Protein AF-A0A1G8JK35-F1 (afdb_monomer)

Solvent-accessible surface area (backbone atoms only — not comparable to full-atom values): 10367 Å² total; per-residue (Å²): 132,90,87,66,96,66,84,54,62,30,37,44,50,57,54,53,54,32,49,70,36,76,73,40,31,54,50,47,53,53,50,51,49,50,37,54,74,71,67,52,49,62,42,67,63,66,72,74,56,62,48,68,28,50,67,39,44,75,75,65,39,51,70,62,17,51,55,31,40,52,52,49,48,52,52,36,60,75,68,64,56,46,28,39,35,24,83,42,56,49,49,42,49,37,55,68,74,49,33,47,84,71,72,53,70,84,60,48,76,35,43,48,50,60,72,66,64,69,55,55,73,71,51,55,62,52,71,70,42,89,89,66,86,84,82,83,62,96,69,45,66,86,64,50,77,71,86,68,82,77,87,70,61,70,69,46,50,58,45,36,74,70,51,73,67,58,78,85,71,88,81,129

Nearest PDB structures (foldseek):
  5c2d-assembly1_A  TM=5.747E-01  e=3.158E+00  Lederbergvirus Sf6
  5c10-assembly1_A  TM=5.741E-01  e=3.158E+00  Lederbergvirus Sf6
  5c15-assembly1_A  TM=5.736E-01  e=4.864E+00  Lederbergvirus Sf6
  2qjw-assembly2_C  TM=4.057E-01  e=2.792E+00  Xanthomonas campestris pv. campestris

Radius of gyration: 17.37 Å; Cα contacts (8 Å, |Δi|>4): 198; chains: 1; bounding box: 56×33×42 Å

Sequence (172 aa):
MNKNDETFEYLFFVGAMGSYDKRSQKIAQSFAKLLNEAGVKFAIFGNKEKNSGDTPRRIGNEFLYQELAASNISEFQKHNVKKIVTIDPHAYNTFKNEYPEFGLEDVEEYHHTEFLAVYDSPRDIFEAIPGLNITEMERNRQDDMCCGAGEDIAEILERSVVGDRQPLVEAE

Foldseek 3Di:
DDPDPDQAQEEEQCALCCFPPPVNVVVSVVLVVVCVVVVHGYDYPQLQRFHLLLVCVVVPVVVVSLVNLLSVLVVCVVSVAQEYEYQQLSSQCCLPPPSVVVPDPNHHYYYSCRVVQPFCVVVVVQVPDPPRDDDDDPQGRNSDRDPRDDDDPPVSNVCRVVSPTDDSDPDD

InterPro domains:
  IPR004017 Cysteine-rich domain [PF02754] (12-95)
  IPR004017 Cysteine-rich domain [PF02754] (119-151)

Organism: NCBI:txid930129

Secondary structure (DSSP, 8-state):
--------SEEEE-HHHHHH-HHHHHHHHHHHHHHHHTT--EE--GGGPPP-SHHHHHTT-HHHHHHHHHHHHHHHHHTT--EEEES-HHHHHIIIIIGGGGT--S-EEEEHHHHTT--HHHHHHHHTSTT------SS-GGGPPP----S-HHHHHHHHHHT-PPPS----

Mean predicted aligned error: 9.36 Å

pLDDT: mean 79.27, std 17.81, range [28.11, 95.25]

Structure (mmCIF, N/CA/C/O backbone):
data_AF-A0A1G8JK35-F1
#
_entry.id   AF-A0A1G8JK35-F1
#
loop_
_atom_site.group_PDB
_atom_site.id
_atom_site.type_symbol
_atom_site.label_atom_id
_atom_site.label_alt_id
_atom_site.label_comp_id
_atom_site.label_asym_id
_atom_site.label_entity_id
_atom_site.label_seq_id
_atom_site.pdbx_PDB_ins_code
_atom_site.Cartn_x
_atom_site.Cartn_y
_atom_site.Cartn_z
_atom_site.occupancy
_atom_site.B_iso_or_equiv
_atom_site.auth_seq_id
_atom_site.auth_comp_id
_atom_site.auth_asym_id
_atom_site.auth_atom_id
_atom_site.pdbx_PDB_model_num
ATOM 1 N N . MET A 1 1 ? 13.720 5.398 15.586 1.00 41.59 1 MET A N 1
ATOM 2 C CA . MET A 1 1 ? 13.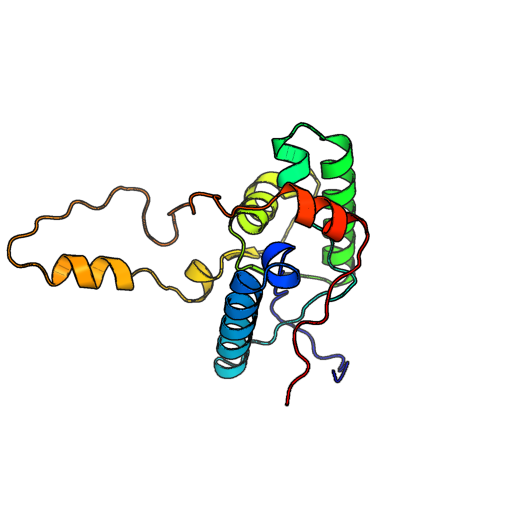267 4.027 15.263 1.00 41.59 1 MET A CA 1
ATOM 3 C C . MET A 1 1 ? 14.385 3.035 15.531 1.00 41.59 1 MET A C 1
ATOM 5 O O . MET A 1 1 ? 15.440 3.161 14.917 1.00 41.59 1 MET A O 1
ATOM 9 N N . ASN A 1 2 ? 14.161 2.061 16.414 1.00 36.06 2 ASN A N 1
ATOM 10 C CA . ASN A 1 2 ? 15.044 0.902 16.529 1.00 36.06 2 ASN A CA 1
ATOM 11 C C . ASN A 1 2 ? 14.925 0.074 15.243 1.00 36.06 2 ASN A C 1
ATOM 13 O O . ASN A 1 2 ? 13.849 -0.419 14.919 1.00 36.06 2 ASN A O 1
ATOM 17 N N . LYS A 1 3 ? 16.023 -0.021 14.490 1.00 44.88 3 LYS A N 1
ATOM 18 C CA . LYS A 1 3 ? 16.187 -0.976 13.391 1.00 44.88 3 LYS A CA 1
ATOM 19 C C . LYS A 1 3 ? 16.578 -2.311 14.016 1.00 44.88 3 LYS A C 1
ATOM 21 O O . LYS A 1 3 ? 17.764 -2.597 14.123 1.00 44.88 3 LYS A O 1
ATOM 26 N N . ASN A 1 4 ? 15.602 -3.067 14.501 1.00 41.84 4 ASN A N 1
ATOM 27 C CA . ASN A 1 4 ? 15.850 -4.459 14.849 1.00 41.84 4 ASN A CA 1
ATOM 28 C C . ASN A 1 4 ? 15.540 -5.320 13.629 1.00 41.84 4 ASN A C 1
ATOM 30 O O . ASN A 1 4 ? 14.529 -5.100 12.963 1.00 41.84 4 ASN A O 1
ATOM 34 N N . ASP A 1 5 ? 16.417 -6.288 13.369 1.00 45.22 5 ASP A N 1
ATOM 35 C CA . ASP A 1 5 ? 16.260 -7.392 12.416 1.00 45.22 5 ASP A CA 1
ATOM 36 C C . ASP A 1 5 ? 15.126 -8.346 12.850 1.00 45.22 5 ASP A C 1
ATOM 38 O O . ASP A 1 5 ? 15.297 -9.560 12.954 1.00 45.22 5 ASP A O 1
ATOM 42 N N . GLU A 1 6 ? 13.955 -7.796 13.166 1.00 55.59 6 GLU A N 1
ATOM 43 C CA . GLU A 1 6 ? 12.740 -8.571 13.339 1.00 55.59 6 GLU A CA 1
ATOM 44 C C . GLU A 1 6 ? 12.150 -8.833 11.958 1.00 55.59 6 GLU A C 1
ATOM 46 O O . GLU A 1 6 ? 11.875 -7.917 11.179 1.00 55.59 6 GLU A O 1
ATOM 51 N N . THR A 1 7 ? 11.972 -10.112 11.643 1.00 75.38 7 THR A N 1
ATOM 52 C CA . THR A 1 7 ? 11.226 -10.534 10.466 1.00 75.38 7 THR A CA 1
ATOM 53 C C . THR A 1 7 ? 9.800 -9.990 10.576 1.00 75.38 7 THR A C 1
ATOM 55 O O . THR A 1 7 ? 9.053 -10.339 11.493 1.00 75.38 7 THR A O 1
ATOM 58 N N . PHE A 1 8 ? 9.436 -9.087 9.665 1.00 88.62 8 PHE A N 1
ATOM 59 C CA . PHE A 1 8 ? 8.074 -8.575 9.554 1.00 88.62 8 PHE A CA 1
ATOM 60 C C . PHE A 1 8 ? 7.212 -9.564 8.764 1.00 88.62 8 PHE A C 1
ATOM 62 O O . PHE A 1 8 ? 7.711 -10.276 7.894 1.00 88.62 8 PHE A O 1
ATOM 69 N N . GLU A 1 9 ? 5.919 -9.610 9.071 1.00 90.81 9 GLU A N 1
ATOM 70 C CA . GLU A 1 9 ? 4.951 -10.416 8.324 1.00 90.81 9 GLU A CA 1
ATOM 71 C C . GLU A 1 9 ? 4.321 -9.603 7.185 1.00 90.81 9 GLU A C 1
ATOM 73 O O . GLU A 1 9 ? 4.161 -10.115 6.079 1.00 90.81 9 GLU A O 1
ATOM 78 N N . TYR A 1 10 ? 4.022 -8.325 7.438 1.00 94.38 10 TYR A N 1
ATOM 79 C CA . TYR A 1 10 ? 3.379 -7.430 6.474 1.00 94.38 10 TYR A CA 1
ATOM 80 C C . TYR A 1 10 ? 4.267 -6.238 6.131 1.00 94.38 10 TYR A C 1
ATOM 82 O O . TYR A 1 10 ? 4.825 -5.582 7.011 1.00 94.38 10 TYR A O 1
ATOM 90 N N . LEU A 1 11 ? 4.357 -5.894 4.852 1.00 95.19 11 LEU A N 1
ATOM 91 C CA . LEU A 1 11 ? 4.783 -4.563 4.442 1.00 95.19 11 LEU A CA 1
ATOM 92 C C . LEU A 1 11 ? 3.559 -3.644 4.471 1.00 95.19 11 LEU A C 1
ATOM 94 O O . LEU A 1 11 ? 2.635 -3.828 3.682 1.00 95.19 11 LEU A O 1
ATOM 98 N N . PHE A 1 12 ? 3.553 -2.640 5.345 1.00 95.25 12 PHE A N 1
ATOM 99 C CA . PHE A 1 12 ? 2.578 -1.559 5.257 1.00 95.25 12 PHE A CA 1
ATOM 100 C C . PHE A 1 12 ? 3.064 -0.537 4.223 1.00 95.25 12 PHE A C 1
ATOM 102 O O . PHE A 1 12 ? 3.948 0.274 4.502 1.00 95.25 12 PHE A O 1
ATOM 109 N N . PHE A 1 13 ? 2.489 -0.590 3.020 1.00 93.75 13 PHE A N 1
ATOM 110 C CA . PHE A 1 13 ? 2.747 0.385 1.967 1.00 93.75 13 PHE A CA 1
ATOM 111 C C . PHE A 1 13 ? 1.906 1.637 2.226 1.00 93.75 13 PHE A C 1
ATOM 113 O O . PHE A 1 13 ? 0.685 1.648 2.030 1.00 93.75 13 PHE A O 1
ATOM 120 N N . VAL A 1 14 ? 2.570 2.688 2.701 1.00 90.69 14 VAL A N 1
ATOM 121 C CA . VAL A 1 14 ? 1.918 3.920 3.170 1.00 90.69 14 VAL A CA 1
ATOM 122 C C . VAL A 1 14 ? 1.354 4.727 2.000 1.00 90.69 14 VAL A C 1
ATOM 124 O O . VAL A 1 14 ? 0.324 5.392 2.130 1.00 90.69 14 VAL A O 1
ATOM 127 N N . GLY A 1 15 ? 2.029 4.665 0.854 1.00 86.19 15 GLY A N 1
ATOM 128 C CA . GLY A 1 15 ? 1.685 5.428 -0.329 1.00 86.19 15 GLY A CA 1
ATOM 129 C C . GLY A 1 15 ? 2.020 6.909 -0.190 1.00 86.19 15 GLY A C 1
ATOM 130 O O . GLY A 1 15 ? 2.424 7.421 0.863 1.00 86.19 15 GLY A O 1
ATOM 131 N N . ALA A 1 16 ? 1.857 7.619 -1.301 1.00 80.62 16 ALA A N 1
ATOM 132 C CA . ALA A 1 16 ? 2.164 9.036 -1.359 1.00 80.62 16 ALA A CA 1
ATOM 133 C C . ALA A 1 16 ? 1.182 9.856 -0.507 1.00 80.62 16 ALA A C 1
ATOM 135 O O . ALA A 1 16 ? 1.610 10.664 0.313 1.00 80.62 16 ALA A O 1
ATOM 136 N N . MET A 1 17 ? -0.122 9.580 -0.602 1.00 78.12 17 MET A N 1
ATOM 137 C CA . MET A 1 17 ? -1.139 10.272 0.202 1.00 78.12 17 MET A CA 1
ATOM 138 C C . MET A 1 17 ? -0.887 10.100 1.698 1.00 78.12 17 MET A C 1
ATOM 140 O O . MET A 1 17 ? -0.773 11.086 2.423 1.00 78.12 17 MET A O 1
ATOM 144 N N . GLY A 1 18 ? -0.688 8.860 2.155 1.00 78.38 18 GLY A N 1
ATOM 145 C CA . GLY A 1 18 ? -0.383 8.568 3.556 1.00 78.38 18 GLY A CA 1
ATOM 146 C C . GLY A 1 18 ? 0.905 9.226 4.063 1.00 78.38 18 GLY A C 1
ATOM 147 O O . GLY A 1 18 ? 1.049 9.395 5.270 1.00 78.38 18 GLY A O 1
ATOM 148 N N . SER A 1 19 ? 1.811 9.628 3.163 1.00 80.50 19 SER A N 1
ATOM 149 C CA . SER A 1 19 ? 3.089 10.269 3.497 1.00 80.50 19 SER A CA 1
ATOM 150 C C . SER A 1 19 ? 3.062 11.798 3.413 1.00 80.50 19 SER A C 1
ATOM 152 O O . SER A 1 19 ? 3.757 12.449 4.190 1.00 80.50 19 SER A O 1
ATOM 154 N N . TYR A 1 20 ? 2.282 12.388 2.503 1.00 78.44 20 TYR A N 1
ATOM 155 C CA . TYR A 1 20 ? 2.339 13.823 2.181 1.00 78.44 20 TYR A CA 1
ATOM 156 C C . TYR A 1 20 ? 1.084 14.607 2.568 1.00 78.44 20 TYR A C 1
ATOM 158 O O . TYR A 1 20 ? 1.193 15.772 2.954 1.00 78.44 20 TYR A O 1
ATOM 166 N N . ASP A 1 21 ? -0.096 13.990 2.486 1.00 82.88 21 ASP A N 1
ATOM 167 C CA . ASP A 1 21 ? -1.359 14.662 2.779 1.00 82.88 21 ASP A CA 1
ATOM 168 C C . ASP A 1 21 ? -1.696 14.572 4.274 1.00 82.88 21 ASP A C 1
ATOM 170 O O . ASP A 1 21 ? -1.851 13.490 4.839 1.00 82.88 21 ASP A O 1
ATOM 174 N N . LYS A 1 22 ? -1.879 15.721 4.935 1.00 80.44 22 LYS A N 1
ATOM 175 C CA . LYS A 1 22 ? -2.120 15.795 6.389 1.00 80.44 22 LYS A CA 1
ATOM 176 C C . LYS A 1 22 ? -3.361 15.025 6.837 1.00 80.44 22 LYS A C 1
ATOM 178 O O . LYS A 1 22 ? -3.409 14.558 7.978 1.00 80.44 22 LYS A O 1
ATOM 183 N N . ARG A 1 23 ? -4.395 14.931 5.994 1.00 81.50 23 ARG A N 1
ATOM 184 C CA . ARG A 1 23 ? -5.611 14.178 6.327 1.00 81.50 23 ARG A CA 1
ATOM 185 C C . ARG A 1 23 ? -5.322 12.678 6.290 1.00 81.50 23 ARG A C 1
ATOM 187 O O . ARG A 1 23 ? -5.641 11.976 7.248 1.00 81.50 23 ARG A O 1
ATOM 194 N N . SER A 1 24 ? -4.657 12.220 5.240 1.00 82.94 24 SER A N 1
ATOM 195 C CA . SER A 1 24 ? -4.278 10.826 5.013 1.00 82.94 24 SER A CA 1
ATOM 196 C C . SER A 1 24 ? -3.208 10.338 5.992 1.00 82.94 24 SER A C 1
ATOM 198 O O . SER A 1 24 ? -3.285 9.206 6.464 1.00 82.94 24 SER A O 1
ATOM 200 N N . GLN A 1 25 ? -2.282 11.202 6.416 1.00 87.19 25 GLN A N 1
ATOM 201 C CA . GLN A 1 25 ? -1.310 10.907 7.475 1.00 87.19 25 GLN A CA 1
ATOM 202 C C . GLN A 1 25 ? -1.993 10.479 8.783 1.00 87.19 25 GLN A C 1
ATOM 204 O O . GLN A 1 25 ? -1.547 9.537 9.437 1.00 87.19 25 GLN A O 1
ATOM 209 N N . LYS A 1 26 ? -3.110 11.118 9.165 1.00 88.81 26 LYS A N 1
ATOM 210 C CA . LYS A 1 26 ? -3.874 10.730 10.368 1.00 88.81 26 LYS A CA 1
ATOM 211 C C . LYS A 1 26 ? -4.488 9.338 10.231 1.00 88.81 26 LYS A C 1
ATOM 213 O O . LYS A 1 26 ? -4.549 8.602 11.217 1.00 88.81 26 LYS A O 1
ATOM 218 N N . ILE A 1 27 ? -4.917 8.970 9.022 1.00 88.12 27 ILE A N 1
ATOM 219 C CA . ILE A 1 27 ? -5.455 7.639 8.719 1.00 88.12 27 ILE A CA 1
ATOM 220 C C . ILE A 1 27 ? -4.329 6.607 8.815 1.00 88.12 27 ILE A C 1
ATOM 222 O O . ILE A 1 27 ? -4.472 5.633 9.549 1.00 88.12 27 ILE A O 1
ATOM 226 N N . ALA A 1 28 ? -3.179 6.864 8.183 1.00 90.69 28 ALA A N 1
ATOM 227 C CA . ALA A 1 28 ? -2.008 5.989 8.249 1.00 90.69 28 ALA A CA 1
ATOM 228 C C . ALA A 1 28 ? -1.522 5.766 9.691 1.00 90.69 28 ALA A C 1
ATOM 230 O O . ALA A 1 28 ? -1.257 4.634 10.088 1.00 90.69 28 ALA A O 1
ATOM 231 N N . GLN A 1 29 ? -1.468 6.825 10.506 1.00 92.06 29 GLN A N 1
ATOM 232 C CA . GLN A 1 29 ? -1.112 6.725 11.925 1.00 92.06 29 GLN A CA 1
ATOM 233 C C . GLN A 1 29 ? -2.137 5.917 12.728 1.00 92.06 29 GLN A C 1
ATOM 235 O O . GLN A 1 29 ? -1.756 5.109 13.572 1.00 92.06 29 GLN A O 1
ATOM 240 N N . SER A 1 30 ? -3.432 6.126 12.482 1.00 92.50 30 SER A N 1
ATOM 241 C CA . SER A 1 30 ? -4.499 5.370 13.151 1.00 92.50 30 SER A CA 1
ATOM 242 C C . SER A 1 30 ? -4.429 3.891 12.785 1.00 92.50 30 SER A C 1
ATOM 244 O O . SER A 1 30 ? -4.508 3.037 13.663 1.00 92.50 30 SER A O 1
ATOM 246 N N . PHE A 1 31 ? -4.189 3.587 11.511 1.00 92.44 31 PHE A N 1
ATOM 247 C CA . PHE A 1 31 ? -4.026 2.219 11.046 1.00 92.44 31 PHE A CA 1
ATOM 248 C C . PHE A 1 31 ? -2.784 1.551 11.648 1.00 92.44 31 PHE A C 1
ATOM 250 O O . PHE A 1 31 ? -2.889 0.460 12.196 1.00 92.44 31 PHE A O 1
ATOM 257 N N . ALA A 1 32 ? -1.634 2.232 11.667 1.00 93.38 32 ALA A N 1
ATOM 258 C CA . ALA A 1 32 ? -0.420 1.718 12.306 1.00 93.38 32 ALA A CA 1
ATOM 259 C C . ALA A 1 32 ? -0.617 1.428 13.807 1.00 93.38 32 ALA A C 1
ATOM 261 O O . ALA A 1 32 ? -0.116 0.425 14.312 1.00 93.38 32 ALA A O 1
ATOM 262 N N . LYS A 1 33 ? -1.385 2.269 14.519 1.00 93.12 33 LYS A N 1
ATOM 263 C CA . LYS A 1 33 ? -1.763 2.018 15.920 1.00 93.12 33 LYS A CA 1
ATOM 264 C C . LYS A 1 33 ? -2.612 0.756 16.063 1.00 93.12 33 LYS A C 1
ATOM 266 O O . LYS A 1 33 ? -2.339 -0.036 16.958 1.00 93.12 33 LYS A O 1
ATOM 271 N N . LEU A 1 34 ? -3.593 0.552 15.180 1.00 92.06 34 LEU A N 1
ATOM 272 C CA . LEU A 1 34 ? -4.419 -0.660 15.174 1.00 92.06 34 LEU A CA 1
ATOM 273 C C . LEU A 1 34 ? -3.579 -1.914 14.916 1.00 92.06 34 LEU A C 1
ATOM 275 O O . LEU A 1 34 ? -3.732 -2.895 15.635 1.00 92.06 34 LEU A O 1
ATOM 279 N N . LEU A 1 35 ? -2.663 -1.868 13.944 1.00 89.38 35 LEU A N 1
ATOM 280 C CA . LEU A 1 35 ? -1.748 -2.978 13.669 1.00 89.38 35 LEU A CA 1
ATOM 281 C C . LEU A 1 35 ? -0.883 -3.312 14.890 1.00 89.38 35 LEU A C 1
ATOM 283 O O . LEU A 1 35 ? -0.747 -4.481 15.244 1.00 89.38 35 LEU A O 1
ATOM 287 N N . ASN A 1 36 ? -0.335 -2.290 15.552 1.00 89.88 36 ASN A N 1
ATOM 288 C CA . ASN A 1 36 ? 0.489 -2.467 16.744 1.00 89.88 36 ASN A CA 1
ATOM 289 C C . ASN A 1 36 ? -0.306 -3.059 17.919 1.00 89.88 36 ASN A C 1
ATOM 291 O O . ASN A 1 36 ? 0.175 -3.979 18.574 1.00 89.88 36 ASN A O 1
ATOM 295 N N . GLU A 1 37 ? -1.524 -2.569 18.164 1.00 91.19 37 GLU A N 1
ATOM 296 C CA . GLU A 1 37 ? -2.405 -3.091 19.219 1.00 91.19 37 GLU A CA 1
ATOM 297 C C . GLU A 1 37 ? -2.844 -4.536 18.935 1.00 91.19 37 GLU A C 1
ATOM 299 O O . GLU A 1 37 ? -2.900 -5.367 19.837 1.00 91.19 37 GLU A O 1
ATOM 304 N N . ALA A 1 38 ? -3.082 -4.869 17.664 1.00 88.44 38 ALA A N 1
ATOM 305 C CA . ALA A 1 38 ? -3.392 -6.227 17.225 1.00 88.44 38 ALA A CA 1
ATOM 306 C C . ALA A 1 38 ? -2.171 -7.172 17.238 1.00 88.44 38 ALA A C 1
ATOM 308 O O . ALA A 1 38 ? -2.307 -8.351 16.910 1.00 88.44 38 ALA A O 1
ATOM 309 N N . GLY A 1 39 ? -0.977 -6.681 17.594 1.00 87.81 39 GLY A N 1
ATOM 310 C CA . GLY A 1 39 ? 0.257 -7.469 17.616 1.00 87.81 39 GLY A CA 1
ATOM 311 C C . GLY A 1 39 ? 0.763 -7.876 16.228 1.00 87.81 39 GLY A C 1
ATOM 312 O O . GLY A 1 39 ? 1.563 -8.808 16.115 1.00 87.81 39 GLY A O 1
ATOM 313 N N . VAL A 1 40 ? 0.309 -7.200 15.169 1.00 90.81 40 VAL A N 1
ATOM 314 C CA . VAL A 1 40 ? 0.734 -7.467 13.792 1.00 90.81 40 VAL A CA 1
ATOM 315 C C . VAL A 1 40 ? 2.154 -6.946 13.598 1.00 90.81 40 VAL A C 1
ATOM 317 O O . VAL A 1 40 ? 2.433 -5.764 13.796 1.00 90.81 40 VAL A O 1
ATOM 320 N N . LYS A 1 41 ? 3.066 -7.818 13.163 1.00 91.56 41 LYS A N 1
ATOM 321 C CA . LYS A 1 41 ? 4.446 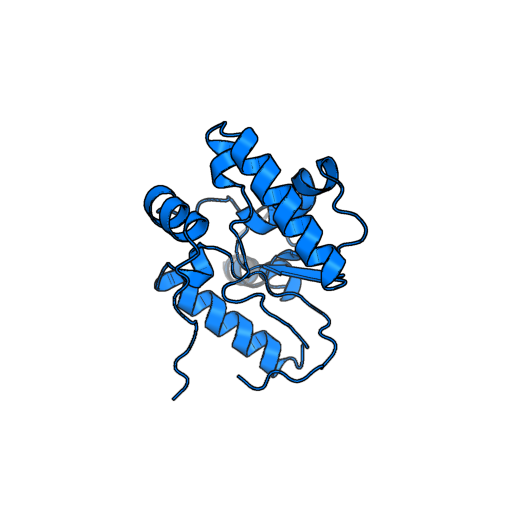-7.434 12.843 1.00 91.56 41 LYS A CA 1
ATOM 322 C C . LYS A 1 41 ? 4.507 -6.851 11.439 1.00 91.56 41 LYS A C 1
ATOM 324 O O . LYS A 1 41 ? 4.457 -7.599 10.461 1.00 91.56 41 LYS A O 1
ATOM 329 N N . PHE A 1 42 ? 4.640 -5.533 11.333 1.00 92.81 42 PHE A N 1
ATOM 330 C CA . PHE A 1 42 ? 4.729 -4.850 10.046 1.00 92.81 42 PHE A CA 1
ATOM 331 C C . PHE A 1 42 ? 6.007 -4.019 9.898 1.00 92.81 42 PHE A C 1
ATOM 333 O O . PHE A 1 42 ? 6.577 -3.540 10.877 1.00 92.81 42 PHE A O 1
ATOM 340 N N . ALA A 1 43 ? 6.437 -3.830 8.652 1.00 93.56 43 ALA A N 1
ATOM 341 C CA . ALA A 1 43 ? 7.503 -2.910 8.275 1.00 93.56 43 ALA A CA 1
ATOM 342 C C . ALA A 1 43 ? 6.973 -1.812 7.347 1.00 93.56 43 ALA A C 1
ATOM 344 O O . ALA A 1 43 ? 5.940 -1.969 6.704 1.00 93.56 43 ALA A O 1
ATOM 345 N N . ILE A 1 44 ? 7.717 -0.710 7.258 1.00 92.50 44 ILE A N 1
ATOM 346 C CA . ILE A 1 44 ? 7.529 0.341 6.255 1.00 92.50 44 ILE A CA 1
ATOM 347 C C . ILE A 1 44 ? 8.862 0.579 5.547 1.00 92.50 44 ILE A C 1
ATOM 349 O O . ILE A 1 44 ? 9.929 0.458 6.154 1.00 92.50 44 ILE A O 1
ATOM 353 N N . PHE A 1 45 ? 8.824 0.973 4.279 1.00 87.38 45 PHE A N 1
ATOM 354 C CA . PHE A 1 45 ? 10.044 1.295 3.532 1.00 87.38 45 PHE A CA 1
ATOM 355 C C . PHE A 1 45 ? 10.608 2.690 3.840 1.00 87.38 45 PHE A C 1
ATOM 357 O O . PHE A 1 45 ? 11.770 2.975 3.527 1.00 87.38 45 PHE A O 1
ATOM 364 N N . GLY A 1 46 ? 9.825 3.559 4.486 1.00 85.12 46 GLY A N 1
ATOM 365 C CA . GLY A 1 46 ? 10.236 4.927 4.801 1.00 85.12 46 GLY A CA 1
ATOM 366 C C . GLY A 1 46 ? 10.664 5.676 3.537 1.00 85.12 46 GLY A C 1
ATOM 367 O O . GLY A 1 46 ? 9.976 5.628 2.522 1.00 85.12 46 GLY A O 1
ATOM 368 N N . ASN A 1 47 ? 11.836 6.314 3.566 1.00 80.94 47 ASN A N 1
ATOM 369 C CA . ASN A 1 47 ? 12.348 7.109 2.438 1.00 80.94 47 ASN A CA 1
ATOM 370 C C . ASN A 1 47 ? 12.667 6.288 1.177 1.00 80.94 47 ASN A C 1
ATOM 372 O O . ASN A 1 47 ? 12.914 6.868 0.126 1.00 80.94 47 ASN A O 1
ATOM 376 N N . LYS A 1 48 ? 12.699 4.953 1.265 1.00 81.81 48 LYS A N 1
ATOM 377 C CA . LYS A 1 48 ? 12.908 4.091 0.095 1.00 81.81 48 LYS A CA 1
ATOM 378 C C . LYS A 1 48 ? 11.622 3.791 -0.673 1.00 81.81 48 LYS A C 1
ATOM 380 O O . LYS A 1 48 ? 11.697 3.273 -1.782 1.00 81.81 48 LYS A O 1
ATOM 385 N N . GLU A 1 49 ? 10.459 4.062 -0.085 1.00 86.44 49 GLU A N 1
ATOM 386 C CA . GLU A 1 49 ? 9.179 3.744 -0.706 1.00 86.44 49 GLU A CA 1
ATOM 387 C C . GLU A 1 49 ? 8.906 4.714 -1.864 1.00 86.44 49 GLU A C 1
ATOM 389 O O . GLU A 1 49 ? 8.743 5.923 -1.661 1.00 86.44 49 GLU A O 1
ATOM 394 N N . LYS A 1 50 ? 8.833 4.191 -3.089 1.00 87.75 50 LYS A N 1
ATOM 395 C CA . LYS A 1 50 ? 8.459 4.982 -4.266 1.00 87.75 50 LYS A CA 1
ATOM 396 C C . LYS A 1 50 ? 6.942 5.012 -4.441 1.00 87.75 50 LYS A C 1
ATOM 398 O O . LYS A 1 50 ? 6.207 4.306 -3.756 1.00 87.75 50 LYS A O 1
ATOM 403 N N . ASN A 1 51 ? 6.467 5.864 -5.347 1.00 88.62 51 ASN A N 1
ATOM 404 C CA . ASN A 1 51 ? 5.065 5.870 -5.762 1.00 88.62 51 ASN A CA 1
ATOM 405 C C . ASN A 1 51 ? 4.675 4.500 -6.359 1.00 88.62 51 ASN A C 1
ATOM 407 O O . ASN A 1 51 ? 5.519 3.840 -6.966 1.00 88.62 51 ASN A O 1
ATOM 411 N N . SER A 1 52 ? 3.412 4.085 -6.213 1.00 89.88 52 SER A N 1
ATOM 412 C CA .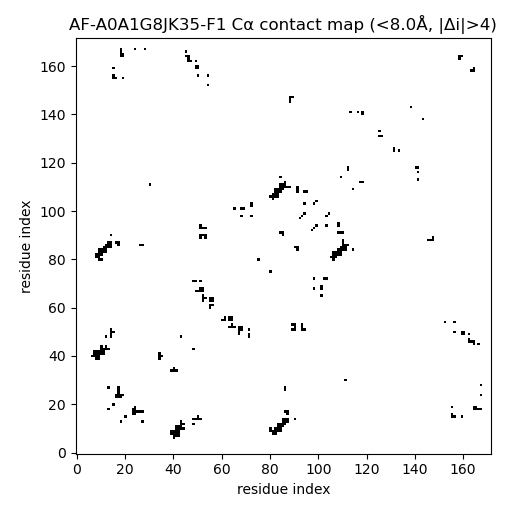 SER A 1 52 ? 2.891 2.847 -6.818 1.00 89.88 52 SER A CA 1
ATOM 413 C C . SER A 1 52 ? 2.899 2.894 -8.351 1.00 89.88 52 SER A C 1
ATOM 415 O O . SER A 1 52 ? 2.961 1.853 -8.998 1.00 89.88 52 SER A O 1
ATOM 417 N N . GLY A 1 53 ? 2.878 4.089 -8.941 1.00 89.94 53 GLY A N 1
ATOM 418 C CA . GLY A 1 53 ? 2.843 4.288 -10.385 1.00 89.94 53 GLY A CA 1
ATOM 419 C C . GLY A 1 53 ? 1.430 4.386 -10.968 1.00 89.94 53 GLY A C 1
ATOM 420 O O . GLY A 1 53 ? 1.319 4.622 -12.170 1.00 89.94 53 GLY A O 1
ATOM 421 N N . ASP A 1 54 ? 0.373 4.296 -10.146 1.00 89.88 54 ASP A N 1
ATOM 422 C CA . ASP A 1 54 ? -1.022 4.419 -10.605 1.00 89.88 54 ASP A CA 1
ATOM 423 C C . ASP A 1 54 ? -1.222 5.703 -11.423 1.00 89.88 54 ASP A C 1
ATOM 425 O O . ASP A 1 54 ? -1.606 5.650 -12.589 1.00 89.88 54 ASP A O 1
ATOM 429 N N . THR A 1 55 ? -0.856 6.859 -10.863 1.00 86.00 55 THR A N 1
ATOM 430 C CA . THR A 1 55 ? -1.015 8.154 -11.536 1.00 86.00 55 THR A CA 1
ATOM 431 C C . THR A 1 55 ? -0.294 8.225 -12.890 1.00 86.00 55 THR A C 1
ATOM 433 O O . THR A 1 55 ? -0.975 8.519 -13.876 1.00 86.00 55 THR A O 1
ATOM 436 N N . PRO A 1 56 ? 1.031 7.956 -12.998 1.00 87.25 56 PRO A N 1
ATOM 437 C CA . PRO A 1 56 ? 1.720 7.878 -14.285 1.00 87.25 56 PRO A CA 1
ATOM 438 C C . PRO A 1 56 ? 1.000 6.995 -15.301 1.00 87.25 56 PRO A C 1
ATOM 440 O O . PRO A 1 56 ? 0.827 7.415 -16.445 1.00 87.25 56 PRO A O 1
ATOM 443 N N . ARG A 1 57 ? 0.508 5.824 -14.880 1.00 90.06 57 ARG A N 1
ATOM 444 C CA . ARG A 1 57 ? -0.227 4.915 -15.763 1.00 90.06 57 ARG A CA 1
ATOM 445 C C . ARG A 1 57 ? -1.540 5.532 -16.250 1.00 90.06 57 ARG A C 1
ATOM 447 O O . ARG A 1 57 ? -1.816 5.504 -17.447 1.00 90.06 57 ARG A O 1
ATOM 454 N N . ARG A 1 58 ? -2.333 6.151 -15.362 1.00 89.50 58 ARG A N 1
ATOM 455 C CA . ARG A 1 58 ? -3.620 6.785 -15.729 1.00 89.50 58 ARG A CA 1
ATOM 456 C C . ARG A 1 58 ? -3.467 7.964 -16.684 1.00 89.50 58 ARG A C 1
ATOM 458 O O . ARG A 1 58 ? -4.317 8.141 -17.551 1.00 89.50 58 ARG A O 1
ATOM 465 N N . ILE A 1 59 ? -2.395 8.748 -16.565 1.00 88.75 59 ILE A N 1
ATOM 466 C CA . ILE A 1 59 ? -2.123 9.875 -17.477 1.00 88.75 59 ILE A CA 1
ATOM 467 C C . ILE A 1 59 ? -1.419 9.446 -18.778 1.00 88.75 59 ILE A C 1
ATOM 469 O O . ILE A 1 59 ? -1.057 10.298 -19.587 1.00 88.75 59 ILE A O 1
ATOM 473 N N . GLY A 1 60 ? -1.210 8.140 -18.986 1.00 90.44 60 GLY A N 1
ATOM 474 C CA . GLY A 1 60 ? -0.574 7.585 -20.182 1.00 90.44 60 GLY A CA 1
ATOM 475 C C . GLY A 1 60 ? 0.955 7.681 -20.200 1.00 90.44 60 GLY A C 1
ATOM 476 O O . GLY A 1 60 ? 1.570 7.420 -21.234 1.00 90.44 60 GLY A O 1
ATOM 477 N N . ASN A 1 61 ? 1.592 8.032 -19.079 1.00 92.69 61 ASN A N 1
ATOM 478 C CA . ASN A 1 61 ? 3.046 7.997 -18.932 1.00 92.69 61 ASN A CA 1
ATOM 479 C C . ASN A 1 61 ? 3.515 6.579 -18.578 1.00 92.69 61 ASN A C 1
ATOM 481 O O . ASN A 1 61 ? 3.962 6.290 -17.466 1.00 92.69 61 ASN A O 1
ATOM 485 N N . GLU A 1 62 ? 3.389 5.694 -19.562 1.00 93.62 62 GLU A N 1
ATOM 486 C CA . GLU A 1 62 ? 3.679 4.270 -19.419 1.00 93.62 62 GLU A CA 1
ATOM 487 C C . GLU A 1 62 ? 5.157 4.007 -19.102 1.00 93.62 62 GLU A C 1
ATOM 489 O O . GLU A 1 62 ? 5.471 3.145 -18.291 1.00 93.62 62 GLU A O 1
ATOM 494 N N . PHE A 1 63 ? 6.075 4.797 -19.669 1.00 94.44 63 PHE A N 1
ATOM 495 C CA . PHE A 1 63 ? 7.508 4.655 -19.398 1.00 94.44 63 PHE A CA 1
ATOM 496 C C . PHE A 1 63 ? 7.823 4.832 -17.905 1.00 94.44 63 PHE A C 1
ATOM 498 O O . PHE A 1 63 ? 8.451 3.968 -17.296 1.00 94.44 63 PHE A O 1
ATOM 505 N N . LEU A 1 64 ? 7.320 5.911 -17.293 1.00 90.88 64 LEU A N 1
ATOM 506 C CA . LEU A 1 64 ? 7.524 6.164 -15.867 1.00 90.88 64 LEU A CA 1
ATOM 507 C C . LEU A 1 64 ? 6.832 5.110 -14.992 1.00 90.88 64 LEU A C 1
ATOM 509 O O . LEU A 1 64 ? 7.371 4.720 -13.957 1.00 90.88 64 LEU A O 1
ATOM 513 N N . TYR A 1 65 ? 5.649 4.639 -15.397 1.00 94.00 65 TYR A N 1
ATOM 514 C CA . TYR A 1 65 ? 4.969 3.552 -14.698 1.00 94.00 65 TYR A CA 1
ATOM 515 C C . TYR A 1 65 ? 5.829 2.278 -14.665 1.00 94.00 65 TYR A C 1
ATOM 517 O O . TYR A 1 65 ? 6.031 1.714 -13.591 1.00 94.00 65 TYR A O 1
ATOM 525 N N . GLN A 1 66 ? 6.406 1.876 -15.801 1.00 94.50 66 GLN A N 1
ATOM 526 C CA . GLN A 1 66 ? 7.264 0.691 -15.894 1.00 94.50 66 GLN A CA 1
ATOM 527 C C . GLN A 1 66 ? 8.522 0.809 -15.029 1.00 94.50 66 GLN A C 1
ATOM 529 O O . GLN A 1 66 ? 8.888 -0.146 -14.343 1.00 94.50 66 GLN A O 1
ATOM 534 N N . GLU A 1 67 ? 9.161 1.983 -15.000 1.00 94.50 67 GLU A N 1
ATOM 535 C CA . GLU A 1 67 ? 10.318 2.228 -14.131 1.00 94.50 67 GLU A CA 1
ATOM 536 C C . GLU A 1 67 ? 9.961 2.121 -12.640 1.00 94.50 67 GLU A C 1
ATOM 538 O O . GLU A 1 67 ? 10.704 1.516 -11.856 1.00 94.50 67 GLU A O 1
ATOM 543 N N . LEU A 1 68 ? 8.820 2.690 -12.234 1.00 93.62 68 LEU A N 1
ATOM 544 C CA . LEU A 1 68 ? 8.337 2.622 -10.853 1.00 93.62 68 LEU A CA 1
ATOM 545 C C . LEU A 1 68 ? 7.964 1.190 -10.459 1.00 93.62 68 LEU A C 1
ATOM 547 O O . LEU A 1 68 ? 8.411 0.724 -9.409 1.00 93.62 68 LEU A O 1
ATOM 551 N N . ALA A 1 69 ? 7.215 0.484 -11.310 1.00 94.81 69 ALA A N 1
ATOM 552 C CA . ALA A 1 69 ? 6.808 -0.897 -11.081 1.00 94.81 69 ALA A CA 1
ATOM 553 C C . ALA A 1 69 ? 8.026 -1.817 -10.939 1.00 94.81 69 ALA A C 1
ATOM 555 O O . ALA A 1 69 ? 8.182 -2.472 -9.910 1.00 94.81 69 ALA A O 1
ATOM 556 N N . ALA A 1 70 ? 8.956 -1.785 -11.900 1.00 94.44 70 ALA A N 1
ATOM 557 C CA . ALA A 1 70 ? 10.172 -2.595 -11.851 1.00 94.44 70 ALA A CA 1
ATOM 558 C C . ALA A 1 70 ? 11.013 -2.303 -10.596 1.00 94.44 70 ALA A C 1
ATOM 560 O O . ALA A 1 70 ? 11.522 -3.219 -9.945 1.00 94.44 70 ALA A O 1
ATOM 561 N N . SER A 1 71 ? 11.133 -1.027 -10.213 1.00 93.38 71 SER A N 1
ATOM 562 C CA . SER A 1 71 ? 11.879 -0.650 -9.013 1.00 93.38 71 SER A CA 1
ATOM 563 C C . SER A 1 71 ? 11.208 -1.112 -7.720 1.00 93.38 71 SER A C 1
ATOM 565 O O . SER A 1 71 ? 11.922 -1.505 -6.797 1.00 93.38 71 SER A O 1
ATOM 567 N N . ASN A 1 72 ? 9.881 -1.026 -7.620 1.00 93.56 72 ASN A N 1
ATOM 568 C CA . ASN A 1 72 ? 9.149 -1.468 -6.435 1.00 93.56 72 ASN A CA 1
ATOM 569 C C . ASN A 1 72 ? 9.195 -2.991 -6.306 1.00 93.56 72 ASN A C 1
ATOM 571 O O . ASN A 1 72 ? 9.541 -3.491 -5.239 1.00 93.56 72 ASN A O 1
ATOM 575 N N . ILE A 1 73 ? 8.955 -3.719 -7.403 1.00 94.50 73 ILE A N 1
ATOM 576 C CA . ILE A 1 73 ? 9.046 -5.185 -7.450 1.00 94.50 73 ILE A CA 1
ATOM 577 C C . ILE A 1 73 ? 10.442 -5.647 -7.016 1.00 94.50 73 ILE A C 1
ATOM 579 O O . ILE A 1 73 ? 10.563 -6.535 -6.173 1.00 94.50 73 ILE A O 1
ATOM 583 N N . SER A 1 74 ? 11.503 -4.999 -7.509 1.00 93.69 74 SER A N 1
ATOM 584 C CA . SER A 1 74 ? 12.873 -5.330 -7.107 1.00 93.69 74 SER A CA 1
ATOM 585 C C . SER A 1 74 ? 13.115 -5.143 -5.603 1.00 93.69 74 SER A C 1
ATOM 587 O O . SER A 1 74 ? 13.768 -5.988 -4.986 1.00 93.69 74 SER A O 1
ATOM 589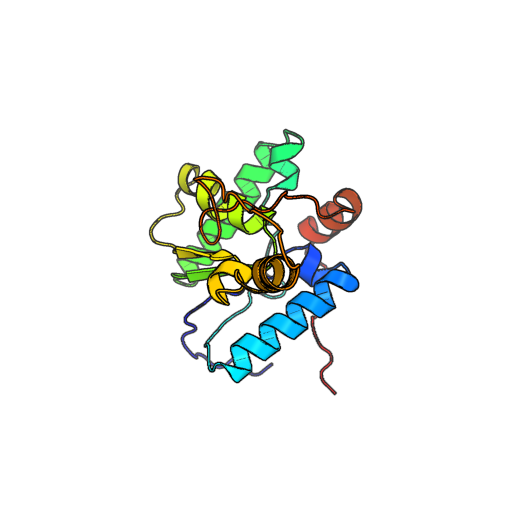 N N . GLU A 1 75 ? 12.592 -4.077 -4.988 1.00 92.06 75 GLU A N 1
ATOM 590 C CA . GLU A 1 75 ? 12.758 -3.850 -3.545 1.00 92.06 75 GLU A CA 1
ATOM 591 C C . GLU A 1 75 ? 11.883 -4.821 -2.728 1.00 92.06 75 GLU A C 1
ATOM 593 O O . GLU A 1 75 ? 12.348 -5.337 -1.709 1.00 92.06 75 GLU A O 1
ATOM 598 N N . PHE A 1 76 ? 10.673 -5.159 -3.198 1.00 93.81 76 PHE A N 1
ATOM 599 C CA . PHE A 1 76 ? 9.828 -6.199 -2.595 1.00 93.81 76 PHE A CA 1
ATOM 600 C C . PHE A 1 76 ? 10.540 -7.556 -2.574 1.00 93.81 76 PHE A C 1
ATOM 602 O O . PHE A 1 76 ? 10.647 -8.181 -1.518 1.00 93.81 76 PHE A O 1
ATOM 609 N N . GLN A 1 77 ? 11.106 -7.981 -3.706 1.00 92.06 77 GLN A N 1
ATOM 610 C CA . GLN A 1 77 ? 11.840 -9.244 -3.825 1.00 92.06 77 GLN A CA 1
ATOM 611 C C . GLN A 1 77 ? 13.099 -9.261 -2.952 1.00 92.06 77 GLN A C 1
ATOM 613 O O . GLN A 1 77 ? 13.348 -10.223 -2.227 1.00 92.06 77 GLN A O 1
ATOM 618 N N . LYS A 1 78 ? 13.875 -8.173 -2.962 1.00 92.12 78 LYS A N 1
ATOM 619 C CA . LYS A 1 78 ? 15.091 -8.027 -2.148 1.00 92.12 78 LYS A CA 1
ATOM 620 C C . LYS A 1 78 ? 14.817 -8.131 -0.649 1.00 92.12 78 LYS A C 1
ATOM 622 O O . LYS A 1 78 ? 15.646 -8.662 0.087 1.00 92.12 78 LYS A O 1
ATOM 627 N N . HIS A 1 79 ? 13.674 -7.617 -0.203 1.00 91.06 79 HIS A N 1
ATOM 628 C CA . HIS A 1 79 ? 13.237 -7.696 1.188 1.00 91.06 79 HIS A CA 1
ATOM 629 C C . HIS A 1 79 ? 12.345 -8.912 1.479 1.00 91.06 79 HIS A C 1
ATOM 631 O O . HIS A 1 79 ? 11.852 -9.035 2.597 1.00 91.06 79 HIS A O 1
ATOM 637 N N . ASN A 1 80 ? 12.183 -9.819 0.507 1.00 91.19 80 ASN A N 1
ATOM 638 C CA . ASN A 1 80 ? 11.358 -11.022 0.594 1.00 91.19 80 ASN A CA 1
ATOM 639 C C . ASN A 1 80 ? 9.938 -10.734 1.114 1.00 91.19 80 ASN A C 1
ATOM 641 O O . ASN A 1 80 ? 9.414 -11.446 1.971 1.00 91.19 80 ASN A O 1
ATOM 645 N N . VAL A 1 81 ? 9.337 -9.650 0.620 1.00 93.44 81 VAL A N 1
ATOM 646 C CA . VAL A 1 81 ? 7.974 -9.247 0.968 1.00 93.44 81 VAL A CA 1
ATOM 647 C C . VAL A 1 81 ? 7.008 -10.317 0.467 1.00 93.44 81 VAL A C 1
ATOM 649 O O . VAL A 1 81 ? 7.031 -10.668 -0.708 1.00 93.44 81 VAL A O 1
ATOM 652 N N . LYS A 1 82 ? 6.175 -10.838 1.372 1.00 94.00 82 LYS A N 1
ATOM 653 C CA . LYS A 1 82 ? 5.146 -11.844 1.060 1.00 94.00 82 LYS A CA 1
ATOM 654 C C . LYS A 1 82 ? 3.730 -11.319 1.179 1.00 94.00 82 LYS A C 1
ATOM 656 O O . LYS A 1 82 ? 2.846 -11.813 0.494 1.00 94.00 82 LYS A O 1
ATOM 661 N N . LYS A 1 83 ? 3.519 -10.318 2.030 1.00 95.25 83 LYS A N 1
ATOM 662 C CA . LYS A 1 83 ? 2.215 -9.697 2.227 1.00 95.25 83 LYS A CA 1
ATOM 663 C C . LYS A 1 83 ? 2.363 -8.187 2.231 1.00 95.25 83 LYS A C 1
ATOM 665 O O . LYS A 1 83 ? 3.238 -7.658 2.922 1.00 95.25 83 LYS A O 1
ATOM 670 N N . ILE A 1 84 ? 1.513 -7.503 1.480 1.00 95.19 84 ILE A N 1
ATOM 671 C CA . ILE A 1 84 ? 1.444 -6.045 1.425 1.00 95.19 84 ILE A CA 1
ATOM 672 C C . ILE A 1 84 ? 0.070 -5.624 1.922 1.00 95.19 84 ILE A C 1
ATOM 674 O O . ILE A 1 84 ? -0.943 -6.122 1.449 1.00 95.19 84 ILE A O 1
ATOM 678 N N . VAL A 1 85 ? 0.031 -4.676 2.851 1.00 93.81 85 VAL A N 1
ATOM 679 C CA . VAL A 1 85 ? -1.204 -4.005 3.253 1.00 93.81 85 VAL A CA 1
ATOM 680 C C . VAL A 1 85 ? -1.102 -2.524 2.926 1.00 93.81 85 VAL A C 1
ATOM 682 O O . VAL A 1 85 ? -0.050 -1.916 3.121 1.00 93.81 85 VAL A O 1
ATOM 685 N N . THR A 1 86 ? -2.173 -1.922 2.417 1.00 92.06 86 THR A N 1
ATOM 686 C CA . THR A 1 86 ? -2.201 -0.487 2.119 1.00 92.06 86 THR A CA 1
ATOM 687 C C . THR A 1 86 ? -3.544 0.147 2.459 1.00 92.06 86 THR A C 1
ATOM 689 O O . THR A 1 86 ? -4.595 -0.492 2.401 1.00 92.06 86 THR A O 1
ATOM 692 N N . ILE A 1 87 ? -3.507 1.430 2.825 1.00 88.94 87 ILE A N 1
ATOM 693 C CA . ILE A 1 87 ? -4.712 2.251 3.001 1.00 88.94 87 ILE A CA 1
ATOM 694 C C . ILE A 1 87 ? -5.167 2.908 1.693 1.00 88.94 87 ILE A C 1
ATOM 696 O O . ILE A 1 87 ? -6.236 3.512 1.662 1.00 88.94 87 ILE A O 1
ATOM 700 N N . ASP A 1 88 ? -4.337 2.838 0.649 1.00 86.81 88 ASP A N 1
ATOM 701 C CA . ASP A 1 88 ? -4.582 3.487 -0.631 1.00 86.81 88 A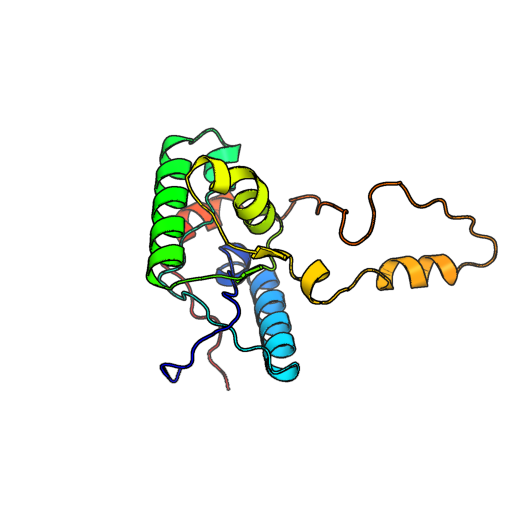SP A CA 1
ATOM 702 C C . ASP A 1 88 ? -5.198 2.489 -1.628 1.00 86.81 88 ASP A C 1
ATOM 704 O O . ASP A 1 88 ? -4.529 1.536 -2.045 1.00 86.81 88 ASP A O 1
ATOM 708 N N . PRO A 1 89 ? -6.457 2.696 -2.050 1.00 84.62 89 PRO A N 1
ATOM 709 C CA . PRO A 1 89 ? -7.115 1.815 -3.006 1.00 84.62 89 PRO A CA 1
ATOM 710 C C . PRO A 1 89 ? -6.439 1.788 -4.383 1.00 84.62 89 PRO A C 1
ATOM 712 O O . PRO A 1 89 ? -6.533 0.779 -5.082 1.00 84.62 89 PRO A O 1
ATOM 715 N N . HIS A 1 90 ? -5.740 2.858 -4.774 1.00 86.94 90 HIS A N 1
ATOM 716 C CA . HIS A 1 90 ? -5.015 2.913 -6.043 1.00 86.94 90 HIS A CA 1
ATOM 717 C C . HIS A 1 90 ? -3.789 2.020 -6.014 1.00 86.94 90 HIS A C 1
ATOM 719 O O . HIS A 1 90 ? -3.600 1.196 -6.905 1.00 86.94 90 HIS A O 1
ATOM 725 N N . ALA A 1 91 ? -2.984 2.144 -4.956 1.00 89.69 91 ALA A N 1
ATOM 726 C CA . ALA A 1 91 ? -1.845 1.266 -4.744 1.00 89.69 91 ALA A CA 1
ATOM 727 C C . ALA A 1 91 ? -2.292 -0.201 -4.683 1.00 89.69 91 ALA A C 1
ATOM 729 O O . ALA A 1 91 ? -1.693 -1.033 -5.355 1.00 89.69 91 ALA A O 1
ATOM 730 N N . TYR A 1 92 ? -3.387 -0.503 -3.974 1.00 90.38 92 TYR A N 1
ATOM 731 C CA . TYR A 1 92 ? -3.960 -1.852 -3.932 1.00 90.38 92 TYR A CA 1
ATOM 732 C C . TYR A 1 92 ? -4.328 -2.375 -5.326 1.00 90.38 92 TYR A C 1
ATOM 734 O O . TYR A 1 92 ? -3.885 -3.456 -5.710 1.00 90.38 92 TYR A O 1
ATOM 742 N N . ASN A 1 93 ? -5.084 -1.601 -6.114 1.00 88.38 93 ASN A N 1
ATOM 743 C CA . ASN A 1 93 ? -5.459 -1.999 -7.471 1.00 88.38 93 ASN A CA 1
ATOM 744 C C . ASN A 1 93 ? -4.230 -2.215 -8.365 1.00 88.38 93 ASN A C 1
ATOM 746 O O . ASN A 1 93 ? -4.175 -3.192 -9.111 1.00 88.38 93 ASN A O 1
ATOM 750 N N . THR A 1 94 ? -3.248 -1.317 -8.282 1.00 90.94 94 THR A N 1
ATOM 751 C CA . THR A 1 94 ? -2.025 -1.403 -9.077 1.00 90.94 94 THR A CA 1
ATOM 752 C C . THR A 1 94 ? -1.165 -2.607 -8.677 1.00 90.94 94 THR A C 1
ATOM 754 O O . THR A 1 94 ? -0.643 -3.308 -9.539 1.00 90.94 94 THR A O 1
ATOM 757 N N . PHE A 1 95 ? -1.049 -2.936 -7.394 1.00 92.31 95 PHE A N 1
ATOM 758 C CA . PHE A 1 95 ? -0.309 -4.134 -6.994 1.00 92.31 95 PHE A CA 1
ATOM 759 C C . PHE A 1 95 ? -1.036 -5.418 -7.396 1.00 92.31 95 PHE A C 1
ATOM 761 O O . PHE A 1 95 ? -0.420 -6.303 -7.973 1.00 92.31 95 PHE A O 1
ATOM 768 N N . LYS A 1 96 ? -2.353 -5.483 -7.192 1.00 90.56 96 LYS A N 1
ATOM 769 C CA . LYS A 1 96 ? -3.137 -6.700 -7.428 1.00 90.56 96 LYS A CA 1
ATOM 770 C C . LYS A 1 96 ? -3.363 -7.023 -8.906 1.00 90.56 96 LYS A C 1
ATOM 772 O O . LYS A 1 96 ? -3.291 -8.180 -9.303 1.00 90.56 96 LYS A O 1
ATOM 777 N N . ASN A 1 97 ? -3.691 -6.021 -9.722 1.00 89.94 97 ASN A N 1
ATOM 778 C CA . ASN A 1 97 ? -4.160 -6.246 -11.097 1.00 89.94 97 ASN A CA 1
ATOM 779 C C . ASN A 1 97 ? -3.113 -5.917 -12.162 1.00 89.94 97 ASN A C 1
ATOM 781 O O . ASN A 1 97 ? -3.230 -6.365 -13.297 1.00 89.94 97 ASN A O 1
ATOM 785 N N . GLU A 1 98 ? -2.121 -5.100 -11.821 1.00 93.31 98 GLU A N 1
ATOM 786 C CA . GLU A 1 98 ? -1.271 -4.438 -12.805 1.00 93.31 98 GLU A CA 1
ATOM 787 C C . GLU A 1 98 ? 0.203 -4.827 -12.675 1.00 93.31 98 GLU A C 1
ATOM 789 O O . GLU A 1 98 ? 0.847 -5.094 -13.683 1.00 93.31 98 GLU A O 1
ATOM 794 N N . TYR A 1 99 ? 0.739 -4.909 -11.458 1.00 94.94 99 TYR A N 1
ATOM 795 C CA . TYR A 1 99 ? 2.102 -5.379 -11.200 1.00 94.94 99 TYR A CA 1
ATOM 796 C C . TYR A 1 99 ? 2.373 -6.840 -11.613 1.00 94.94 99 TYR A C 1
ATOM 798 O O . TYR A 1 99 ? 3.522 -7.113 -11.975 1.00 94.94 99 TYR A O 1
ATOM 806 N N . PRO A 1 100 ? 1.393 -7.772 -11.642 1.00 94.69 100 PRO A N 1
ATOM 807 C CA . PRO A 1 100 ? 1.633 -9.122 -12.150 1.00 94.69 100 PRO A CA 1
ATOM 808 C C . PRO A 1 100 ? 2.094 -9.137 -13.612 1.00 94.69 100 PRO A C 1
ATOM 810 O O . PRO A 1 100 ? 2.923 -9.963 -13.985 1.00 94.69 100 PRO A O 1
ATOM 813 N N . GLU A 1 101 ? 1.661 -8.168 -14.430 1.00 93.19 101 GLU A N 1
ATOM 814 C CA . GLU A 1 101 ? 2.132 -8.011 -15.818 1.00 93.19 101 GLU A CA 1
ATOM 815 C C . GLU A 1 101 ? 3.644 -7.705 -15.901 1.00 93.19 101 GLU A C 1
ATOM 817 O O . GLU A 1 101 ? 4.262 -7.901 -16.947 1.00 93.19 101 GLU A O 1
ATOM 822 N N . PHE A 1 102 ? 4.249 -7.253 -14.795 1.00 93.50 102 PHE A N 1
ATOM 823 C CA . PHE A 1 102 ? 5.654 -6.847 -14.679 1.00 93.50 102 PHE A CA 1
ATOM 824 C C . PHE A 1 102 ? 6.487 -7.797 -13.805 1.00 93.50 102 PHE A C 1
ATOM 826 O O . PHE A 1 102 ? 7.632 -7.481 -13.475 1.00 93.50 102 PHE A O 1
ATOM 833 N N . GLY A 1 103 ? 5.943 -8.967 -13.452 1.00 92.75 103 GLY A N 1
ATOM 834 C CA . GLY A 1 103 ? 6.663 -10.009 -12.714 1.00 92.75 103 GLY A CA 1
ATOM 835 C C . GLY A 1 103 ? 6.558 -9.912 -11.191 1.00 92.75 103 GLY A C 1
ATOM 836 O O . GLY A 1 103 ? 7.428 -10.435 -10.490 1.00 92.75 103 GLY A O 1
ATOM 837 N N . LEU A 1 104 ? 5.526 -9.244 -10.662 1.00 93.06 104 LEU A N 1
ATOM 838 C CA . LEU A 1 104 ? 5.140 -9.438 -9.265 1.00 93.06 104 LEU A CA 1
ATOM 839 C C . LEU A 1 104 ? 4.410 -10.779 -9.135 1.00 93.06 104 LEU A C 1
ATOM 841 O O . LEU A 1 104 ? 3.303 -10.944 -9.640 1.00 93.06 104 LEU A O 1
ATOM 845 N N . GLU A 1 105 ? 5.043 -11.724 -8.451 1.00 90.50 105 GLU A N 1
ATOM 846 C CA . GLU A 1 105 ? 4.510 -13.059 -8.184 1.00 90.50 105 GLU A CA 1
ATOM 847 C C . GLU A 1 105 ? 4.646 -13.370 -6.686 1.00 90.50 105 GLU A C 1
ATOM 849 O O . GLU A 1 105 ? 5.530 -12.834 -6.011 1.00 90.50 105 GLU A O 1
ATOM 854 N N . ASP A 1 106 ? 3.785 -14.252 -6.171 1.00 89.44 106 ASP A N 1
ATOM 855 C CA . ASP A 1 106 ? 3.816 -14.752 -4.788 1.00 89.44 106 ASP A CA 1
ATOM 856 C C . ASP A 1 106 ? 3.770 -13.665 -3.691 1.00 89.44 106 ASP A C 1
ATOM 858 O O . ASP A 1 106 ? 4.419 -13.796 -2.642 1.00 89.44 106 ASP A O 1
ATOM 862 N N . VAL A 1 107 ? 3.003 -12.597 -3.926 1.00 93.25 107 VAL A N 1
ATOM 863 C CA . VAL A 1 107 ? 2.695 -11.554 -2.940 1.00 93.25 107 VAL A CA 1
ATOM 864 C C . VAL A 1 107 ? 1.187 -11.505 -2.724 1.00 93.25 107 VAL A C 1
ATOM 866 O O . VAL A 1 107 ? 0.421 -11.531 -3.677 1.00 93.25 107 VAL A O 1
ATOM 869 N N . GLU A 1 108 ? 0.760 -11.475 -1.464 1.00 92.56 108 GLU A N 1
ATOM 870 C CA . GLU A 1 108 ? -0.643 -11.275 -1.101 1.00 92.56 108 GLU A CA 1
ATOM 871 C C . GLU A 1 108 ? -0.887 -9.795 -0.790 1.00 92.56 108 GLU A C 1
ATOM 873 O O . GLU A 1 108 ? -0.297 -9.238 0.144 1.00 92.56 108 GLU A O 1
ATOM 878 N N . GLU A 1 109 ? -1.761 -9.147 -1.554 1.00 91.62 109 GLU A N 1
ATOM 879 C CA . GLU A 1 109 ? -2.139 -7.753 -1.349 1.00 91.62 109 GLU A CA 1
ATOM 880 C C . GLU A 1 109 ? -3.450 -7.623 -0.575 1.00 91.62 109 GLU A C 1
ATOM 882 O O . GLU A 1 109 ? -4.444 -8.283 -0.874 1.00 91.62 109 GLU A O 1
ATOM 887 N N . TYR A 1 110 ? -3.469 -6.695 0.379 1.00 91.00 110 TYR A N 1
ATOM 888 C CA . TYR A 1 110 ? -4.622 -6.394 1.215 1.00 91.00 110 TYR A CA 1
ATOM 889 C C . TYR A 1 110 ? -4.899 -4.894 1.219 1.00 91.00 110 TYR A C 1
ATOM 891 O O . TYR A 1 110 ? -4.008 -4.075 1.480 1.00 91.00 110 TYR A O 1
ATOM 899 N N . HIS A 1 111 ? -6.156 -4.515 1.016 1.00 89.38 111 HIS A N 1
ATOM 900 C CA . HIS A 1 111 ? -6.607 -3.184 1.391 1.00 89.38 111 HIS A CA 1
ATOM 901 C C . HIS A 1 111 ? -6.934 -3.140 2.892 1.00 89.38 111 HIS A C 1
ATOM 903 O O . HIS A 1 111 ? -7.404 -4.117 3.471 1.00 89.38 111 HIS A O 1
ATOM 909 N N . HIS A 1 112 ? -6.719 -2.001 3.554 1.00 86.94 112 HIS A N 1
ATOM 910 C CA . HIS A 1 112 ? -6.903 -1.881 5.006 1.00 86.94 112 HIS A CA 1
ATOM 911 C C . HIS A 1 112 ? -8.312 -2.255 5.496 1.00 86.94 112 HIS A C 1
ATOM 913 O O . HIS A 1 112 ? -8.453 -2.792 6.591 1.00 86.94 112 HIS A O 1
ATOM 919 N N . THR A 1 113 ? -9.357 -2.000 4.703 1.00 83.38 113 THR A N 1
ATOM 920 C CA . THR A 1 113 ? -10.731 -2.397 5.055 1.00 83.38 113 THR A CA 1
ATOM 921 C C . THR A 1 113 ? -10.911 -3.907 5.015 1.00 83.38 113 THR A C 1
ATOM 923 O O . THR A 1 113 ? -11.581 -4.451 5.889 1.00 83.38 113 THR A O 1
ATOM 926 N N . GLU A 1 114 ? -10.284 -4.576 4.040 1.00 81.62 114 GLU A N 1
ATOM 927 C CA . GLU A 1 114 ? -10.289 -6.034 3.941 1.00 81.62 114 GLU A CA 1
ATOM 928 C C . GLU A 1 114 ? -9.510 -6.651 5.092 1.00 81.62 114 GLU A C 1
ATOM 930 O O . GLU A 1 114 ? -9.989 -7.569 5.752 1.00 81.62 114 GLU A O 1
ATOM 935 N N . PHE A 1 115 ? -8.353 -6.065 5.391 1.00 85.44 115 PHE A N 1
ATOM 936 C CA . PHE A 1 115 ? -7.489 -6.489 6.478 1.00 85.44 115 PHE A CA 1
ATOM 937 C C . PHE A 1 115 ? -8.167 -6.384 7.851 1.00 85.44 115 PHE A C 1
ATOM 939 O O . PHE A 1 115 ? -8.002 -7.257 8.699 1.00 85.44 115 PHE A O 1
ATOM 946 N N . LEU A 1 116 ? -8.947 -5.323 8.075 1.00 83.50 116 LEU A N 1
ATOM 947 C CA . LEU A 1 116 ? -9.688 -5.108 9.321 1.00 83.50 116 LEU A CA 1
ATOM 948 C C . LEU A 1 116 ? -11.077 -5.768 9.327 1.00 83.50 116 LEU A C 1
ATOM 950 O O . LEU A 1 116 ? -11.780 -5.661 10.330 1.00 83.50 116 LEU A O 1
ATOM 954 N N . ALA A 1 117 ? -11.491 -6.403 8.225 1.00 78.94 117 ALA A N 1
ATOM 955 C CA . ALA A 1 117 ? -12.836 -6.942 8.019 1.00 78.94 117 ALA A CA 1
ATOM 956 C C . ALA A 1 117 ? -13.971 -5.926 8.293 1.00 78.94 117 ALA A C 1
ATOM 958 O O . ALA A 1 117 ? -15.055 -6.287 8.754 1.00 78.94 117 ALA A O 1
ATOM 959 N N . VAL A 1 118 ? -13.744 -4.637 8.008 1.00 67.00 118 VAL A N 1
ATOM 960 C CA . VAL A 1 118 ? -14.724 -3.568 8.273 1.00 67.00 118 VAL A CA 1
ATOM 961 C C . VAL A 1 118 ? -15.706 -3.481 7.111 1.00 67.00 118 VAL A C 1
ATOM 963 O O . VAL A 1 118 ? -15.558 -2.661 6.205 1.00 67.00 118 VAL A O 1
ATOM 966 N N . TYR A 1 119 ? -16.728 -4.332 7.152 1.00 70.38 119 TYR A N 1
ATOM 967 C CA . TYR A 1 119 ? -17.821 -4.320 6.179 1.00 70.38 119 TYR A CA 1
ATOM 968 C C . TYR A 1 119 ? -19.170 -3.990 6.816 1.00 70.38 119 TYR A C 1
ATOM 970 O O . TYR A 1 119 ? -20.033 -3.421 6.156 1.00 70.38 119 TYR A O 1
ATOM 978 N N . ASP A 1 120 ? -19.377 -4.303 8.089 1.00 70.06 120 ASP A N 1
ATOM 979 C CA . ASP A 1 120 ? -20.722 -4.257 8.671 1.00 70.06 120 ASP A CA 1
ATOM 980 C C . ASP A 1 120 ? -21.180 -2.846 9.064 1.00 70.06 120 ASP A C 1
ATOM 982 O O . ASP A 1 120 ? -22.354 -2.538 8.902 1.00 70.06 120 ASP A O 1
ATOM 986 N N . SER A 1 121 ? -20.266 -1.928 9.408 1.00 70.50 121 SER A N 1
ATOM 987 C CA . SER A 1 121 ? -20.606 -0.547 9.812 1.00 70.50 121 SER A CA 1
ATOM 988 C C . SER A 1 121 ? -21.657 0.174 8.938 1.00 70.50 121 SER A C 1
ATOM 990 O O . SER A 1 121 ? -22.586 0.759 9.493 1.00 70.50 121 SER A O 1
ATOM 992 N N . PRO A 1 122 ? -21.567 0.196 7.590 1.00 72.69 122 PRO A N 1
ATOM 993 C CA . PRO A 1 122 ? -22.620 0.793 6.762 1.00 72.69 122 PRO A CA 1
ATOM 994 C C . PRO A 1 122 ? -23.932 -0.013 6.755 1.00 72.69 122 PRO A C 1
ATOM 996 O O . PRO A 1 122 ? -24.998 0.581 6.607 1.00 72.69 122 PRO A O 1
ATOM 999 N N . ARG A 1 123 ? -23.876 -1.340 6.924 1.00 80.00 123 ARG A N 1
ATOM 1000 C CA . ARG A 1 123 ? -25.043 -2.242 6.958 1.00 80.00 123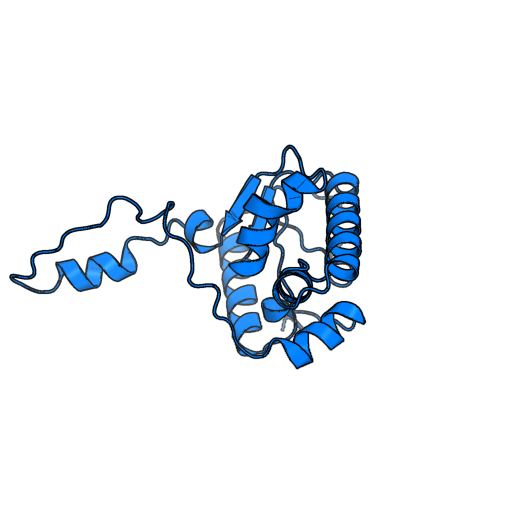 ARG A CA 1
ATOM 1001 C C . ARG A 1 123 ? -25.821 -2.107 8.269 1.00 80.00 123 ARG A C 1
ATOM 1003 O O . ARG A 1 123 ? -27.046 -2.109 8.238 1.00 80.00 123 ARG A O 1
ATOM 1010 N N . ASP A 1 124 ? -25.140 -1.835 9.376 1.00 81.75 124 ASP A N 1
ATOM 1011 C CA . ASP A 1 124 ? -25.785 -1.589 10.672 1.00 81.75 124 ASP A CA 1
ATOM 1012 C C . ASP A 1 124 ? -26.725 -0.367 10.629 1.00 81.75 124 ASP A C 1
ATOM 1014 O O . ASP A 1 124 ? -27.824 -0.383 11.185 1.00 81.75 124 ASP A O 1
ATOM 1018 N N . ILE A 1 125 ? -26.328 0.703 9.924 1.00 81.06 125 ILE A N 1
ATOM 1019 C CA . ILE A 1 125 ? -27.151 1.919 9.747 1.00 81.06 125 ILE A CA 1
ATOM 1020 C C . ILE A 1 125 ? -28.447 1.590 9.007 1.00 81.06 125 ILE A C 1
ATOM 1022 O O . ILE A 1 125 ? -29.523 2.097 9.318 1.00 81.06 125 ILE A O 1
ATOM 1026 N N . PHE A 1 126 ? -28.310 0.754 7.993 1.00 83.75 126 PHE A N 1
ATOM 1027 C CA . PHE A 1 126 ? -29.363 0.317 7.107 1.00 83.75 126 PHE A CA 1
ATOM 1028 C C . PHE A 1 126 ? -30.361 -0.619 7.808 1.00 83.75 126 PHE A C 1
ATOM 1030 O O . PHE A 1 126 ? -31.570 -0.428 7.678 1.00 83.75 126 PHE A O 1
ATOM 1037 N N . GLU A 1 127 ? -29.876 -1.560 8.619 1.00 83.19 127 GLU A N 1
ATOM 1038 C CA . GLU A 1 127 ? -30.707 -2.443 9.446 1.00 83.19 127 GLU A CA 1
ATOM 1039 C C . GLU A 1 127 ? -31.471 -1.688 10.545 1.00 83.19 127 GLU A C 1
ATOM 1041 O O . GLU A 1 127 ? -32.574 -2.083 10.929 1.00 83.19 127 GLU A O 1
ATOM 1046 N N . ALA A 1 128 ? -30.930 -0.565 11.025 1.00 87.69 128 ALA A N 1
ATOM 1047 C CA . ALA A 1 128 ? -31.566 0.248 12.056 1.00 87.69 128 ALA A CA 1
ATOM 1048 C C . ALA A 1 128 ? -32.814 1.023 11.579 1.00 87.69 128 ALA A C 1
ATOM 1050 O O . ALA A 1 128 ? -33.516 1.598 12.414 1.00 87.69 128 ALA A O 1
ATOM 1051 N N . ILE A 1 129 ? -33.113 1.064 10.272 1.00 89.12 129 ILE A N 1
ATOM 1052 C CA . ILE A 1 129 ? -34.252 1.806 9.706 1.00 89.12 129 ILE A CA 1
ATOM 1053 C C . ILE A 1 129 ? -35.470 0.870 9.567 1.00 89.12 129 ILE A C 1
ATOM 1055 O O . ILE A 1 129 ? -35.492 0.016 8.676 1.00 89.12 129 ILE A O 1
ATOM 1059 N N . PRO A 1 130 ? -36.534 1.028 10.386 1.00 88.56 130 PRO A N 1
ATOM 1060 C CA . PRO A 1 130 ? -37.684 0.128 10.344 1.00 88.56 130 PRO A CA 1
ATOM 1061 C C . PRO A 1 130 ? -38.403 0.175 8.990 1.00 88.56 130 PRO A C 1
ATOM 1063 O O . PRO A 1 130 ? -38.825 1.237 8.536 1.00 88.56 130 PRO A O 1
ATOM 1066 N N . GLY A 1 131 ? -38.590 -0.992 8.370 1.00 89.00 131 GLY A N 1
ATOM 1067 C CA . GLY A 1 131 ? -39.304 -1.134 7.095 1.00 89.00 131 GLY A CA 1
ATOM 1068 C C . GLY A 1 131 ? -38.453 -0.909 5.840 1.00 89.00 131 GLY A C 1
ATOM 1069 O O . GLY A 1 131 ? -39.004 -0.935 4.738 1.00 89.00 131 GLY A O 1
ATOM 1070 N N . LEU A 1 132 ? -37.137 -0.707 5.976 1.00 87.75 132 LEU A N 1
ATOM 1071 C CA . LEU A 1 132 ? -36.223 -0.630 4.839 1.00 87.75 132 LEU A CA 1
ATOM 1072 C C . LEU A 1 132 ? -35.933 -2.037 4.290 1.00 87.75 132 LEU A C 1
ATOM 1074 O O . LEU A 1 132 ? -35.417 -2.895 4.998 1.00 87.75 132 LEU A O 1
ATOM 1078 N N . ASN A 1 133 ? -36.259 -2.275 3.017 1.00 83.06 133 ASN A N 1
ATOM 1079 C CA . ASN A 1 133 ? -35.898 -3.507 2.313 1.00 83.06 133 ASN A CA 1
ATOM 1080 C C . ASN A 1 133 ? -34.633 -3.264 1.495 1.00 83.06 133 ASN A C 1
ATOM 1082 O O . ASN A 1 133 ? -34.614 -2.376 0.641 1.00 83.06 133 ASN A O 1
ATOM 1086 N N . ILE A 1 134 ? -33.597 -4.061 1.737 1.00 82.56 134 ILE A N 1
ATOM 1087 C CA . ILE A 1 134 ? -32.288 -3.892 1.107 1.00 82.56 134 ILE A CA 1
ATOM 1088 C C . ILE A 1 134 ? -31.989 -5.117 0.272 1.00 82.56 134 ILE A C 1
ATOM 1090 O O . ILE A 1 134 ? -32.193 -6.250 0.698 1.00 82.56 134 ILE A O 1
ATOM 1094 N N . THR A 1 135 ? -31.529 -4.877 -0.947 1.00 85.25 135 THR A N 1
ATOM 1095 C CA . THR A 1 135 ? -31.018 -5.915 -1.833 1.00 85.25 135 THR A CA 1
ATOM 1096 C C . THR A 1 135 ? -29.548 -5.634 -2.049 1.00 85.25 135 THR A C 1
ATOM 1098 O 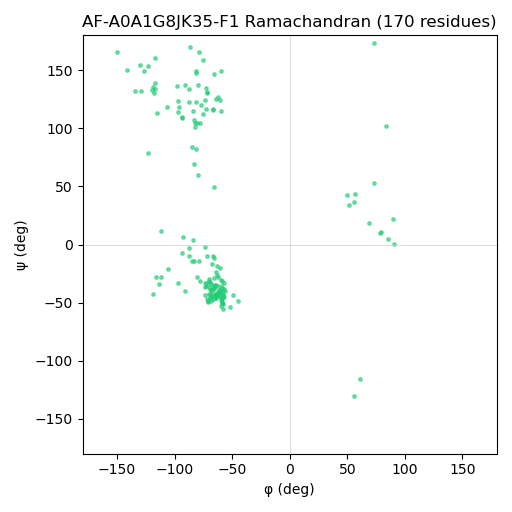O . THR A 1 135 ? -29.183 -4.614 -2.632 1.00 85.25 135 THR A O 1
ATOM 1101 N N . GLU A 1 136 ? -28.714 -6.524 -1.535 1.00 79.31 136 GLU A N 1
ATOM 1102 C CA . GLU A 1 136 ? -27.273 -6.453 -1.712 1.00 79.31 136 GLU A CA 1
ATOM 1103 C C . GLU A 1 136 ? -26.898 -7.003 -3.095 1.00 79.31 136 GLU A C 1
ATOM 1105 O O . GLU A 1 136 ? -27.478 -7.987 -3.559 1.00 79.31 136 GLU A O 1
ATOM 1110 N N . MET A 1 137 ? -25.979 -6.329 -3.788 1.00 82.50 137 MET A N 1
ATOM 1111 C CA . MET A 1 137 ? -25.519 -6.754 -5.113 1.00 82.50 137 MET A CA 1
ATOM 1112 C C . MET A 1 137 ? -24.572 -7.957 -4.997 1.00 82.50 137 MET A C 1
ATOM 1114 O O . MET A 1 137 ? -23.983 -8.192 -3.945 1.00 82.50 137 MET A O 1
ATOM 1118 N N . GLU A 1 138 ? -24.416 -8.710 -6.089 1.00 74.81 138 GLU A N 1
ATOM 1119 C CA . GLU A 1 138 ? -23.593 -9.932 -6.137 1.00 74.81 138 GLU A CA 1
ATOM 1120 C C . GLU A 1 138 ? -22.135 -9.688 -5.718 1.00 74.81 138 GLU A C 1
ATOM 1122 O O . GLU A 1 138 ? -21.550 -10.497 -5.005 1.00 74.81 138 GLU A O 1
ATOM 1127 N N . ARG A 1 139 ? -21.573 -8.541 -6.109 1.00 70.81 139 ARG A N 1
ATOM 1128 C CA . ARG A 1 139 ? -20.255 -8.073 -5.684 1.00 70.81 139 ARG A CA 1
ATOM 1129 C C . ARG A 1 139 ? -20.429 -7.168 -4.465 1.00 70.81 139 ARG A C 1
ATOM 1131 O O . ARG A 1 139 ? -21.004 -6.092 -4.612 1.00 70.81 139 ARG A O 1
ATOM 1138 N N . ASN A 1 140 ? -19.998 -7.631 -3.291 1.00 72.56 140 ASN A N 1
ATOM 1139 C CA . ASN A 1 140 ? -20.106 -6.894 -2.033 1.00 72.56 140 ASN A CA 1
ATOM 1140 C C . ASN A 1 140 ? -18.963 -7.234 -1.056 1.00 72.56 140 ASN A C 1
ATOM 1142 O O . ASN A 1 140 ? -18.265 -8.236 -1.210 1.00 72.56 140 ASN A O 1
ATOM 1146 N N . ARG A 1 141 ? -18.792 -6.411 -0.014 1.00 74.12 141 ARG A N 1
ATOM 1147 C CA . ARG A 1 141 ? -17.863 -6.655 1.110 1.00 74.12 141 ARG A CA 1
ATOM 1148 C C . ARG A 1 141 ? -16.413 -6.740 0.627 1.00 74.12 141 ARG A C 1
ATOM 1150 O O . ARG A 1 141 ? -15.880 -5.756 0.134 1.00 74.12 141 ARG A O 1
ATOM 1157 N N . GLN A 1 142 ? -15.783 -7.900 0.782 1.00 60.50 142 GLN A N 1
ATOM 1158 C CA . GLN A 1 142 ? -14.413 -8.173 0.347 1.00 60.50 142 GLN A CA 1
ATOM 1159 C C . GLN A 1 142 ? -14.253 -8.176 -1.171 1.00 60.50 142 GLN A C 1
ATOM 1161 O O . GLN A 1 142 ? -13.142 -8.059 -1.672 1.00 60.50 142 GLN A O 1
ATOM 1166 N N . ASP A 1 143 ? -15.365 -8.279 -1.899 1.00 64.06 143 ASP A N 1
ATOM 1167 C CA . ASP A 1 143 ? -15.361 -8.206 -3.349 1.00 64.06 143 ASP A CA 1
ATOM 1168 C C . ASP A 1 143 ? -15.624 -6.772 -3.848 1.00 64.06 143 ASP A C 1
ATOM 1170 O O . ASP A 1 143 ? -15.486 -6.526 -5.048 1.00 64.06 143 ASP A O 1
ATOM 1174 N N . ASP A 1 144 ? -15.964 -5.811 -2.972 1.00 62.50 144 ASP A N 1
ATOM 1175 C CA . ASP A 1 144 ? -16.206 -4.411 -3.349 1.00 62.50 144 ASP A CA 1
ATOM 1176 C C . ASP A 1 144 ? -14.908 -3.679 -3.719 1.00 62.50 144 ASP A C 1
ATOM 1178 O O . ASP A 1 144 ? -13.927 -3.670 -2.978 1.00 62.50 144 ASP A O 1
ATOM 1182 N N . MET A 1 145 ? -14.923 -2.985 -4.861 1.00 56.94 145 MET A N 1
ATOM 1183 C CA . MET A 1 145 ? -13.824 -2.098 -5.253 1.00 56.94 145 MET A CA 1
ATOM 1184 C C . MET A 1 145 ? -14.049 -0.710 -4.673 1.00 56.94 145 MET A C 1
ATOM 1186 O O . MET A 1 145 ? -15.123 -0.125 -4.814 1.00 56.94 145 MET A O 1
ATOM 1190 N N . CYS A 1 146 ? -13.002 -0.140 -4.086 1.00 55.91 146 CYS A N 1
ATOM 1191 C CA . CYS A 1 146 ? -13.003 1.270 -3.729 1.00 55.91 146 CYS A CA 1
ATOM 1192 C C . CYS A 1 146 ? -13.045 2.150 -4.995 1.00 55.91 146 CYS A C 1
ATOM 1194 O O . CYS A 1 146 ? -12.473 1.798 -6.026 1.00 55.91 146 CYS A O 1
ATOM 1196 N N . CYS A 1 147 ? -13.698 3.313 -4.914 1.00 54.84 147 CYS A N 1
ATOM 1197 C CA . CYS A 1 147 ? -13.915 4.218 -6.047 1.00 54.84 147 CYS A CA 1
ATOM 1198 C C . CYS A 1 147 ? -12.643 4.876 -6.606 1.00 54.84 147 CYS A C 1
ATOM 1200 O O . CYS A 1 147 ? -12.727 5.516 -7.652 1.00 54.84 147 CYS A O 1
ATOM 1202 N N . GLY A 1 148 ? -11.496 4.750 -5.927 1.00 50.44 148 GLY A N 1
ATOM 1203 C CA . GLY A 1 148 ? -10.232 5.320 -6.395 1.00 50.44 148 GLY A CA 1
ATOM 1204 C C . GLY A 1 148 ? -10.322 6.832 -6.633 1.00 50.44 148 GLY A C 1
ATOM 1205 O O . GLY A 1 148 ? -9.888 7.328 -7.666 1.00 50.44 148 GLY A O 1
ATOM 1206 N N . ALA A 1 149 ? -10.960 7.577 -5.732 1.00 43.59 149 ALA A N 1
ATOM 1207 C CA . ALA A 1 149 ? -11.049 9.031 -5.829 1.00 43.59 149 ALA A CA 1
ATOM 1208 C C . ALA A 1 149 ? -10.466 9.668 -4.560 1.00 43.59 149 ALA A C 1
ATOM 1210 O O . ALA A 1 149 ? -11.197 10.044 -3.645 1.00 43.59 149 ALA A O 1
ATOM 1211 N N . GLY A 1 150 ? -9.133 9.737 -4.488 1.00 49.00 150 GLY A N 1
ATOM 1212 C CA . GLY A 1 150 ? -8.396 10.602 -3.561 1.00 49.00 150 GLY A CA 1
ATOM 1213 C C . GLY A 1 150 ? -7.788 11.780 -4.327 1.00 49.00 15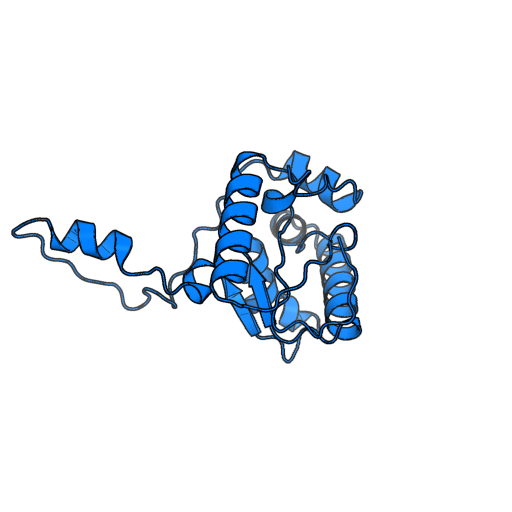0 GLY A C 1
ATOM 1214 O O . GLY A 1 150 ? -7.015 11.570 -5.257 1.00 49.00 150 GLY A O 1
ATOM 1215 N N . GLU A 1 151 ? -8.185 13.009 -3.993 1.00 40.31 151 GLU A N 1
ATOM 1216 C CA . GLU A 1 151 ? -7.789 14.245 -4.693 1.00 40.31 151 GLU A CA 1
ATOM 1217 C C . GLU A 1 151 ? -6.370 14.750 -4.317 1.00 40.31 151 GLU A C 1
ATOM 1219 O O . GLU A 1 151 ? -5.790 14.313 -3.327 1.00 40.31 151 GLU A O 1
ATOM 1224 N N . ASP A 1 152 ? -5.847 15.690 -5.128 1.00 45.34 152 ASP A N 1
ATOM 1225 C CA . ASP A 1 152 ? -4.495 16.308 -5.160 1.00 45.34 152 ASP A CA 1
ATOM 1226 C C . ASP A 1 152 ? -3.321 15.453 -5.678 1.00 45.34 152 ASP A C 1
ATOM 1228 O O . ASP A 1 152 ? -2.232 15.349 -5.114 1.00 45.34 152 ASP A O 1
ATOM 1232 N N . ILE A 1 153 ? -3.522 14.897 -6.872 1.00 52.56 153 ILE A N 1
ATOM 1233 C CA . ILE A 1 153 ? -2.572 14.011 -7.552 1.00 52.56 153 ILE A CA 1
ATOM 1234 C C . ILE A 1 153 ? -1.302 14.732 -8.063 1.00 52.56 153 ILE A C 1
ATOM 1236 O O . ILE A 1 153 ? -0.215 14.156 -8.023 1.00 52.56 153 ILE A O 1
ATOM 1240 N N . ALA A 1 154 ? -1.404 15.977 -8.544 1.00 50.38 154 ALA A N 1
ATOM 1241 C CA . ALA A 1 154 ? -0.303 16.639 -9.261 1.00 50.38 154 ALA A CA 1
ATOM 1242 C C . ALA A 1 154 ? 0.877 17.035 -8.351 1.00 50.38 154 ALA A C 1
ATOM 1244 O O . ALA A 1 154 ? 2.019 16.686 -8.644 1.00 50.38 154 ALA A O 1
ATOM 1245 N N . GLU A 1 155 ? 0.610 17.704 -7.223 1.00 47.06 155 GLU A N 1
ATOM 1246 C CA . GLU A 1 155 ? 1.657 18.105 -6.268 1.00 47.06 155 GLU A CA 1
ATOM 1247 C C . GLU A 1 155 ? 2.310 16.878 -5.615 1.00 47.06 155 GLU A C 1
ATOM 1249 O O . GLU A 1 155 ? 3.524 16.815 -5.399 1.00 47.06 155 GLU A O 1
ATOM 1254 N N . ILE A 1 156 ? 1.499 15.863 -5.320 1.00 54.56 156 ILE A N 1
ATOM 1255 C CA . ILE A 1 156 ? 1.967 14.666 -4.636 1.00 54.56 156 ILE A CA 1
ATOM 1256 C C . ILE A 1 156 ? 2.813 13.809 -5.574 1.00 54.56 156 ILE A C 1
ATOM 1258 O O . ILE A 1 156 ? 3.825 13.268 -5.127 1.00 54.56 156 ILE A O 1
ATOM 1262 N N . LEU A 1 157 ? 2.491 13.738 -6.868 1.00 55.03 157 LEU A N 1
ATOM 1263 C CA . LEU A 1 157 ? 3.314 13.031 -7.847 1.00 55.03 157 LEU A CA 1
ATOM 1264 C C . LEU A 1 157 ? 4.735 13.606 -7.920 1.00 55.03 157 LEU A C 1
ATOM 1266 O O . LEU A 1 157 ? 5.694 12.841 -7.822 1.00 55.03 157 LEU A O 1
ATOM 1270 N N . GLU A 1 158 ? 4.884 14.930 -8.019 1.00 52.44 158 GLU A N 1
ATOM 1271 C CA . GLU A 1 158 ? 6.204 15.576 -8.068 1.00 52.44 158 GLU A CA 1
ATOM 1272 C C . GLU A 1 158 ? 7.035 15.252 -6.820 1.00 52.44 158 GLU A C 1
ATOM 1274 O O . GLU A 1 158 ? 8.184 14.819 -6.917 1.00 52.44 158 GLU A O 1
ATOM 1279 N N . ARG A 1 159 ? 6.433 15.356 -5.632 1.00 53.78 159 ARG A N 1
ATOM 1280 C CA . ARG A 1 159 ? 7.122 15.082 -4.360 1.00 53.78 159 ARG A CA 1
ATOM 1281 C C . ARG A 1 159 ? 7.449 13.597 -4.177 1.00 53.78 159 ARG A C 1
ATOM 1283 O O . ARG A 1 159 ? 8.490 13.264 -3.610 1.00 53.78 159 ARG A O 1
ATOM 1290 N N . SER A 1 160 ? 6.607 12.711 -4.714 1.00 51.19 160 SER A N 1
ATOM 1291 C CA . SER A 1 160 ? 6.807 11.254 -4.688 1.00 51.19 160 SER A CA 1
ATOM 1292 C C . SER A 1 160 ? 7.949 10.780 -5.582 1.00 51.19 160 SER A C 1
ATOM 1294 O O . SER A 1 160 ? 8.574 9.765 -5.281 1.00 51.19 160 SER A O 1
ATOM 1296 N N . VAL A 1 161 ? 8.196 11.476 -6.695 1.00 53.22 161 VAL A N 1
ATOM 1297 C CA . VAL A 1 161 ? 9.289 11.161 -7.628 1.00 53.22 161 VAL A CA 1
ATOM 1298 C C . VAL A 1 161 ? 10.632 11.668 -7.084 1.00 53.22 161 VAL A C 1
ATOM 1300 O O . VAL A 1 161 ? 11.657 11.026 -7.300 1.00 53.22 161 VAL A O 1
ATOM 1303 N N . VAL A 1 162 ? 10.628 12.771 -6.325 1.00 49.47 162 VAL A N 1
ATOM 1304 C CA . VAL A 1 162 ? 11.841 13.402 -5.762 1.00 49.47 162 VAL A CA 1
ATOM 1305 C C . VAL A 1 162 ? 12.312 12.750 -4.446 1.00 49.47 162 VAL A C 1
ATOM 1307 O O . VAL A 1 162 ? 13.459 12.931 -4.047 1.00 49.47 162 VAL A O 1
ATOM 1310 N N . GLY A 1 163 ? 11.491 11.919 -3.793 1.00 48.03 163 GLY A N 1
ATOM 1311 C CA . GLY A 1 163 ? 11.898 11.160 -2.598 1.00 48.03 163 GLY A CA 1
ATOM 1312 C C . GLY A 1 163 ? 11.925 11.965 -1.290 1.00 48.03 163 GLY A C 1
ATOM 1313 O O . GLY A 1 163 ? 12.373 11.454 -0.264 1.00 48.03 163 GLY A O 1
ATOM 1314 N N . ASP A 1 164 ? 11.402 13.193 -1.288 1.00 47.94 164 ASP A N 1
ATOM 1315 C CA . ASP A 1 164 ? 11.368 14.087 -0.121 1.00 47.94 164 ASP A CA 1
ATOM 1316 C C . ASP A 1 164 ? 10.225 13.726 0.844 1.00 47.94 164 ASP A C 1
ATOM 1318 O O . ASP A 1 164 ? 9.313 14.516 1.066 1.00 47.94 164 ASP A O 1
ATOM 1322 N N . ARG A 1 165 ? 10.193 12.507 1.398 1.00 53.31 165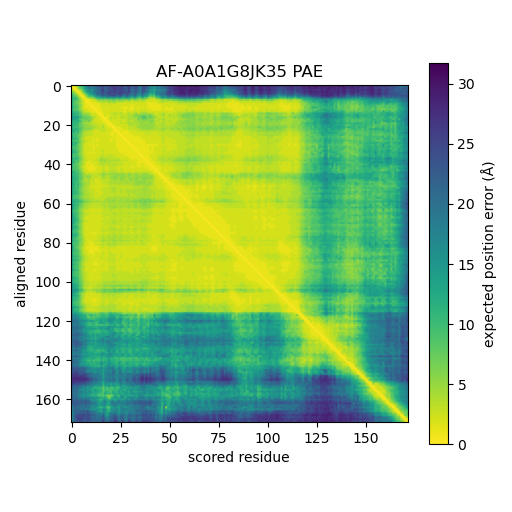 ARG A N 1
ATOM 1323 C CA . ARG A 1 165 ? 9.144 12.118 2.363 1.00 53.31 165 ARG A CA 1
ATOM 1324 C C . ARG A 1 165 ? 9.341 12.817 3.708 1.00 53.31 165 ARG A C 1
ATOM 1326 O O . ARG A 1 165 ? 10.419 12.756 4.295 1.00 53.31 165 ARG A O 1
ATOM 1333 N N . GLN A 1 166 ? 8.276 13.431 4.234 1.00 46.78 166 GLN A N 1
ATOM 1334 C CA . GLN A 1 166 ? 8.264 13.853 5.634 1.00 46.78 166 GLN A CA 1
ATOM 1335 C C . GLN A 1 166 ? 8.126 12.615 6.530 1.00 46.78 166 GLN A C 1
ATOM 1337 O O . GLN A 1 166 ? 7.299 11.747 6.239 1.00 46.78 166 GLN A O 1
ATOM 1342 N N . PRO A 1 167 ? 8.919 12.506 7.610 1.00 41.41 167 PRO A N 1
ATOM 1343 C CA . PRO A 1 167 ? 8.781 11.407 8.545 1.00 41.41 167 PRO A CA 1
ATOM 1344 C C . PRO A 1 167 ? 7.376 11.433 9.144 1.00 41.41 167 PRO A C 1
ATOM 1346 O O . PRO A 1 167 ? 6.943 12.426 9.731 1.00 41.41 167 PRO A O 1
ATOM 1349 N N . LEU A 1 168 ? 6.661 10.320 9.004 1.00 43.06 168 LEU A N 1
ATOM 1350 C CA . LEU A 1 168 ? 5.510 10.065 9.847 1.00 43.06 168 LEU A CA 1
ATOM 1351 C C . LEU A 1 168 ? 6.059 9.873 11.262 1.00 43.06 168 LEU A C 1
ATOM 1353 O O . LEU A 1 168 ? 6.806 8.930 11.509 1.00 43.06 168 LEU A O 1
ATOM 1357 N N . VAL A 1 169 ? 5.657 10.774 12.158 1.00 38.34 169 VAL A N 1
ATOM 1358 C CA . VAL A 1 169 ? 5.881 10.785 13.612 1.00 38.34 169 VAL A CA 1
ATOM 1359 C C . VAL A 1 169 ? 7.233 11.366 14.095 1.00 38.34 169 VAL A C 1
ATOM 1361 O O . VAL A 1 169 ? 8.254 10.684 14.138 1.00 38.34 169 VAL A O 1
ATOM 1364 N N . GLU A 1 170 ? 7.207 12.613 14.586 1.00 28.30 170 GLU A N 1
ATOM 1365 C CA . GLU A 1 170 ? 7.832 12.924 15.881 1.00 28.30 170 GLU A CA 1
ATOM 1366 C C . GLU A 1 170 ? 6.847 12.415 16.938 1.00 28.30 170 GLU A C 1
ATOM 1368 O O . GLU A 1 170 ? 5.744 12.943 17.079 1.00 28.30 170 GLU A O 1
ATOM 1373 N N . ALA A 1 171 ? 7.176 11.280 17.554 1.00 29.53 171 ALA A N 1
ATOM 1374 C CA . ALA A 1 171 ? 6.386 10.712 18.636 1.00 29.53 171 ALA A CA 1
ATOM 1375 C C . ALA A 1 171 ? 6.816 11.418 19.922 1.00 29.53 171 ALA A C 1
ATOM 1377 O O . ALA A 1 171 ? 7.935 11.190 20.383 1.00 29.53 171 ALA A O 1
ATOM 1378 N N . GLU A 1 172 ? 5.956 12.290 20.445 1.00 28.11 172 GLU A N 1
ATOM 1379 C CA . GLU A 1 172 ? 5.959 12.659 21.867 1.00 28.11 172 GLU A CA 1
ATOM 1380 C C . GLU A 1 172 ? 5.290 11.559 22.699 1.00 28.11 172 GLU A C 1
ATOM 1382 O O . GLU A 1 172 ? 4.264 11.001 22.233 1.00 28.11 172 GLU A O 1
#